Protein AF-A0AAU7P954-F1 (afdb_monomer_lite)

pLDDT: mean 76.03, std 14.99, range [38.97, 92.94]

Foldseek 3Di:
DPPQAKAKEWAAEPQDDDDPVLVVLLLLLLQLLLLQCVVPPDPPDPDPVCLPPCLVVSLVRQAPADPVSSNCSSPDDPDQQHKDFPDWDPDRGTITMITHDLSSNSRSQVQLVWDADPDRNYIYGYHSLSSSCSSCRSNHHHRDPPDD

Secondary structure (DSSP, 8-state):
-----EEEEEE---SSPPPHHHHHHHHHHHHHHHHHHHHHS-SS---TTHHHHTHHHHHHHTTT--HHHHHHHHH---GGG--EEEEEE-SSSEEEEEES-HHHHHHHHHHTT-EE-SSSSEEEEPPHHHHHHHHHHHTTPPPPTT--

Structure (mmCIF, N/CA/C/O backbone):
data_AF-A0AAU7P954-F1
#
_entry.id   AF-A0AAU7P954-F1
#
loop_
_atom_site.group_PDB
_atom_site.id
_atom_site.type_symbol
_atom_site.label_atom_id
_atom_site.label_alt_id
_atom_site.label_comp_id
_atom_site.label_asym_id
_atom_site.label_entity_id
_atom_site.label_seq_id
_atom_site.pdbx_PDB_ins_code
_atom_site.Cartn_x
_atom_site.Cartn_y
_atom_site.Cartn_z
_atom_site.occupancy
_atom_site.B_iso_or_equiv
_atom_site.auth_seq_id
_atom_site.auth_comp_id
_atom_site.auth_asym_id
_atom_site.auth_atom_id
_atom_site.pdbx_PDB_model_num
ATOM 1 N N . MET A 1 1 ? 22.456 10.832 6.768 1.00 38.97 1 MET A N 1
ATOM 2 C CA . MET A 1 1 ? 21.143 10.153 6.773 1.00 38.97 1 MET A CA 1
ATOM 3 C C . MET A 1 1 ? 20.238 10.907 5.817 1.00 38.97 1 MET A C 1
ATOM 5 O O . MET A 1 1 ? 19.989 12.077 6.071 1.00 38.97 1 MET A O 1
ATOM 9 N N . LYS A 1 2 ? 19.834 10.312 4.688 1.00 41.56 2 LYS A N 1
ATOM 10 C CA . LYS A 1 2 ? 18.769 10.904 3.863 1.00 41.56 2 LYS A CA 1
ATOM 11 C C . LYS A 1 2 ? 17.476 10.831 4.682 1.00 41.56 2 LYS A C 1
ATOM 13 O O . LYS A 1 2 ? 17.223 9.794 5.288 1.00 41.56 2 LYS A O 1
ATOM 18 N N . ASN A 1 3 ? 16.714 11.921 4.756 1.00 45.75 3 ASN A N 1
ATOM 19 C CA . ASN A 1 3 ? 15.374 11.890 5.337 1.00 45.75 3 ASN A CA 1
ATOM 20 C C . ASN A 1 3 ? 14.541 10.905 4.506 1.00 45.75 3 ASN A C 1
ATOM 22 O O . ASN A 1 3 ? 14.242 11.197 3.353 1.00 45.75 3 ASN A O 1
ATOM 26 N N . GLU A 1 4 ? 14.229 9.727 5.052 1.00 61.31 4 GLU A N 1
ATOM 27 C CA . GLU A 1 4 ? 13.207 8.863 4.459 1.00 61.31 4 GLU A CA 1
ATOM 28 C C . GLU A 1 4 ? 11.878 9.625 4.555 1.00 61.31 4 GLU A C 1
ATOM 30 O O . GLU A 1 4 ? 11.427 9.960 5.656 1.00 61.31 4 GLU A O 1
ATOM 35 N N . GLU A 1 5 ? 11.285 9.957 3.408 1.00 73.38 5 GLU A N 1
ATOM 36 C CA . GLU A 1 5 ? 9.971 10.590 3.362 1.00 73.38 5 GLU A CA 1
ATOM 37 C C . GLU A 1 5 ? 8.938 9.667 4.018 1.00 73.38 5 GLU A C 1
ATOM 39 O O . GLU A 1 5 ? 8.955 8.445 3.836 1.00 73.38 5 GLU A O 1
ATOM 44 N N . ARG A 1 6 ? 8.075 10.261 4.844 1.00 84.00 6 ARG A N 1
ATOM 45 C CA . ARG A 1 6 ? 7.037 9.552 5.591 1.00 84.00 6 ARG A CA 1
ATOM 46 C C . ARG A 1 6 ? 5.677 9.936 5.049 1.00 84.00 6 ARG A C 1
ATOM 48 O O . ARG A 1 6 ? 5.384 11.120 4.899 1.00 84.00 6 ARG A O 1
ATOM 55 N N . PHE A 1 7 ? 4.848 8.929 4.830 1.00 83.69 7 PHE A N 1
ATOM 56 C CA . PHE A 1 7 ? 3.535 9.069 4.223 1.00 83.69 7 PHE A CA 1
ATOM 57 C C . PHE A 1 7 ? 2.482 8.557 5.186 1.00 83.69 7 PHE A C 1
ATOM 59 O O . PHE A 1 7 ? 2.563 7.422 5.650 1.00 83.69 7 PHE A O 1
ATOM 66 N N . GLU A 1 8 ? 1.501 9.391 5.486 1.00 87.56 8 GLU A N 1
ATOM 67 C CA . GLU A 1 8 ? 0.386 9.044 6.353 1.00 87.56 8 GLU A CA 1
ATOM 68 C C . GLU A 1 8 ? -0.768 8.519 5.491 1.00 87.56 8 GLU A C 1
ATOM 70 O O . GLU A 1 8 ? -1.349 9.239 4.681 1.00 87.56 8 GLU A O 1
ATOM 75 N N . VAL A 1 9 ? -1.086 7.240 5.650 1.00 85.94 9 VAL A N 1
ATOM 76 C CA . VAL A 1 9 ? -2.159 6.540 4.945 1.00 85.94 9 VAL A CA 1
ATOM 77 C C . VAL A 1 9 ? -3.309 6.321 5.906 1.00 85.94 9 VAL A C 1
ATOM 79 O O . VAL A 1 9 ? -3.144 5.689 6.948 1.00 85.94 9 VAL A O 1
ATOM 82 N N . ILE A 1 10 ? -4.477 6.833 5.538 1.00 86.88 10 ILE A N 1
ATOM 83 C CA . ILE A 1 10 ? -5.694 6.750 6.339 1.00 86.88 10 ILE A CA 1
ATOM 84 C C . ILE A 1 10 ? -6.648 5.769 5.663 1.00 86.88 10 ILE A C 1
ATOM 86 O O . ILE A 1 10 ? -7.001 5.960 4.499 1.00 86.88 10 ILE A O 1
ATOM 90 N N . ILE A 1 11 ? -7.069 4.738 6.393 1.00 85.06 11 ILE A N 1
ATOM 91 C CA . ILE A 1 11 ? -8.000 3.705 5.926 1.00 85.06 11 ILE A CA 1
AT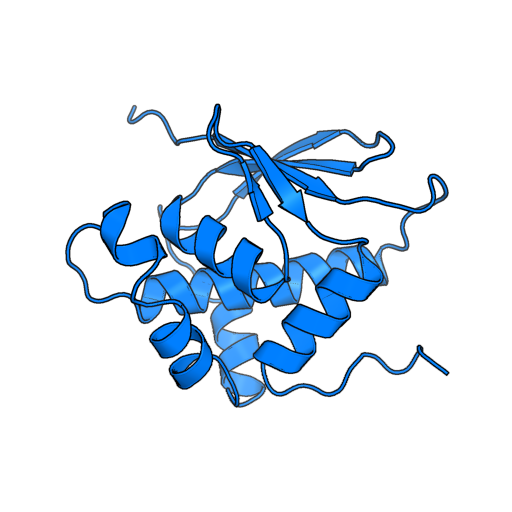OM 92 C C . ILE A 1 11 ? -9.242 3.744 6.811 1.00 85.06 11 ILE A C 1
ATOM 94 O O . ILE A 1 11 ? -9.156 3.540 8.022 1.00 85.06 11 ILE A O 1
ATOM 98 N N . GLU A 1 12 ? -10.401 4.000 6.208 1.00 83.88 12 GLU A N 1
ATOM 99 C CA . GLU A 1 12 ? -11.676 3.947 6.927 1.00 83.88 12 GLU A CA 1
ATOM 100 C C . GLU A 1 12 ? -11.983 2.503 7.351 1.00 83.88 12 GLU A C 1
ATOM 102 O O . GLU A 1 12 ? -11.828 1.552 6.575 1.00 83.88 12 GLU A O 1
ATOM 107 N N . THR A 1 13 ? -12.434 2.342 8.593 1.00 79.81 13 THR A N 1
ATOM 108 C CA . THR A 1 13 ? -12.859 1.054 9.154 1.00 79.81 13 THR A CA 1
ATOM 109 C C . THR A 1 13 ? -14.226 1.205 9.821 1.00 79.81 13 THR A C 1
ATOM 111 O O . THR A 1 13 ? -14.710 2.316 10.031 1.00 79.81 13 THR A O 1
ATOM 114 N N . ASP A 1 14 ? -14.865 0.095 10.178 1.00 79.31 14 ASP A N 1
ATOM 115 C CA . ASP A 1 14 ? -16.169 0.102 10.856 1.00 79.31 14 ASP A CA 1
ATOM 116 C C . ASP A 1 14 ? -16.094 0.527 12.340 1.00 79.31 14 ASP A C 1
ATOM 118 O O . ASP A 1 14 ? -17.117 0.636 13.013 1.00 79.31 14 ASP A O 1
ATOM 122 N N . GLY A 1 15 ? -14.888 0.782 12.862 1.00 77.62 15 GLY A N 1
ATOM 123 C CA . GLY A 1 15 ? -14.635 1.119 14.266 1.00 77.62 15 GLY A CA 1
ATOM 124 C C . GLY A 1 15 ? -14.619 -0.084 15.205 1.00 77.62 15 GLY A C 1
ATOM 125 O O . GLY A 1 15 ? -14.325 0.074 16.390 1.00 77.62 15 GLY A O 1
ATOM 126 N N . GLY A 1 16 ? -14.904 -1.278 14.685 1.00 82.69 16 GLY A N 1
ATOM 127 C CA . GLY A 1 16 ? -14.831 -2.541 15.395 1.00 82.69 16 GLY A CA 1
ATOM 128 C C . GLY A 1 16 ? -13.428 -3.150 15.386 1.00 82.69 16 GLY A C 1
ATOM 129 O O . GLY A 1 16 ? -12.396 -2.497 15.203 1.00 82.69 16 GLY A O 1
ATOM 130 N N . GLY A 1 17 ? -13.368 -4.457 15.633 1.00 84.12 17 GLY A N 1
ATOM 131 C CA . GLY A 1 17 ? -12.135 -5.213 15.459 1.00 84.12 17 GLY A CA 1
ATOM 132 C C . GLY A 1 17 ? -11.800 -5.374 13.977 1.00 84.12 17 GLY A C 1
ATOM 133 O O . GLY A 1 17 ? -12.616 -5.885 13.223 1.00 84.12 17 GLY A O 1
ATOM 134 N N . ILE A 1 18 ? -10.582 -5.013 13.567 1.00 86.38 18 ILE A N 1
ATOM 135 C CA . ILE A 1 18 ? -10.104 -5.294 12.206 1.00 86.38 18 ILE A CA 1
ATOM 136 C C . ILE A 1 18 ? -9.718 -6.777 12.113 1.00 86.38 18 ILE A C 1
ATOM 138 O O . ILE A 1 18 ? -8.835 -7.230 12.848 1.00 86.38 18 ILE A O 1
ATOM 142 N N . ASP A 1 19 ? -10.353 -7.528 11.208 1.00 88.31 19 ASP A N 1
ATOM 143 C CA . ASP A 1 19 ? -9.975 -8.917 10.922 1.00 88.31 19 ASP A CA 1
ATOM 144 C C . ASP A 1 19 ? -8.541 -8.961 10.365 1.00 88.31 19 ASP A C 1
ATOM 146 O O . ASP A 1 19 ? -8.222 -8.354 9.338 1.00 88.31 19 ASP A O 1
ATOM 150 N N . VAL A 1 20 ? -7.669 -9.715 11.039 1.00 89.69 20 VAL A N 1
ATOM 151 C CA . VAL A 1 20 ? -6.259 -9.888 10.662 1.00 89.69 20 VAL A CA 1
ATOM 152 C C . VAL A 1 20 ? -6.117 -10.433 9.240 1.00 89.69 20 VAL A C 1
ATOM 154 O O . VAL A 1 20 ? -5.174 -10.068 8.540 1.00 89.69 20 VAL A O 1
ATOM 157 N N . ARG A 1 21 ? -7.054 -11.269 8.778 1.00 91.56 21 ARG A N 1
ATOM 158 C CA . ARG A 1 21 ? -7.058 -11.809 7.412 1.00 91.56 21 ARG A CA 1
ATOM 159 C C . ARG A 1 21 ? -7.240 -10.699 6.384 1.00 91.56 21 ARG A C 1
ATOM 161 O O . ARG A 1 21 ? -6.490 -10.671 5.414 1.00 91.56 21 ARG A O 1
ATOM 168 N N . LEU A 1 22 ? -8.176 -9.777 6.624 1.00 89.25 22 LEU A N 1
ATOM 169 C CA . LEU A 1 22 ? -8.429 -8.640 5.735 1.00 89.25 22 LEU A CA 1
ATOM 170 C C . LEU A 1 22 ? -7.243 -7.681 5.733 1.00 89.25 22 LEU A C 1
ATOM 172 O O . LEU A 1 22 ? -6.781 -7.273 4.673 1.00 89.25 22 LEU A O 1
ATOM 176 N N . LEU A 1 23 ? -6.694 -7.372 6.909 1.00 89.38 23 LEU A N 1
ATOM 177 C CA . LEU A 1 23 ? -5.540 -6.483 7.006 1.00 89.38 23 LEU A CA 1
ATOM 178 C C . LEU A 1 23 ? -4.303 -7.072 6.304 1.00 89.38 23 LEU A C 1
ATOM 180 O O . LEU A 1 23 ? -3.617 -6.377 5.556 1.00 89.38 23 LEU A O 1
ATOM 184 N N . ASN A 1 24 ? -4.043 -8.368 6.495 1.00 92.25 24 ASN A N 1
ATOM 185 C CA . ASN A 1 24 ? -2.970 -9.078 5.804 1.00 92.25 24 ASN A CA 1
ATOM 186 C C . ASN A 1 24 ? -3.191 -9.110 4.285 1.00 92.25 24 ASN A C 1
ATOM 188 O O . ASN A 1 24 ? -2.256 -8.900 3.516 1.00 92.25 24 ASN A O 1
ATOM 192 N N . GLU A 1 25 ? -4.423 -9.353 3.842 1.00 91.62 25 GLU A N 1
ATOM 193 C CA . GLU A 1 25 ? -4.763 -9.348 2.423 1.00 91.62 25 GLU A CA 1
ATOM 194 C C . GLU A 1 25 ? -4.575 -7.964 1.796 1.00 91.62 25 GLU A C 1
ATOM 196 O O . GLU A 1 25 ? -4.005 -7.854 0.707 1.00 91.62 25 GLU A O 1
ATOM 201 N N . PHE A 1 26 ? -4.990 -6.908 2.491 1.00 91.31 26 PHE A N 1
ATOM 202 C CA . PHE A 1 26 ? -4.733 -5.541 2.066 1.00 91.31 26 PHE A CA 1
ATOM 203 C C . PHE A 1 26 ? -3.232 -5.298 1.896 1.00 91.31 26 PHE A C 1
ATOM 205 O O . PHE A 1 26 ? -2.804 -4.954 0.797 1.00 91.31 26 PHE A O 1
ATOM 212 N N . PHE A 1 27 ? -2.415 -5.555 2.925 1.00 92.75 27 PHE A N 1
ATOM 213 C CA . PHE A 1 27 ? -0.969 -5.332 2.840 1.00 92.75 27 PHE A CA 1
ATOM 214 C C . PHE A 1 27 ? -0.306 -6.153 1.739 1.00 92.75 27 PHE A C 1
ATOM 216 O O . PHE A 1 27 ? 0.564 -5.638 1.038 1.00 92.75 27 PHE A O 1
ATOM 223 N N . TYR A 1 28 ? -0.731 -7.401 1.552 1.00 92.62 28 TYR A N 1
ATOM 224 C CA . TYR A 1 28 ? -0.217 -8.261 0.494 1.00 92.62 28 TYR A CA 1
ATOM 225 C C . TYR A 1 28 ? -0.447 -7.649 -0.892 1.00 92.62 28 TYR A C 1
ATOM 227 O O . TYR A 1 28 ? 0.500 -7.492 -1.666 1.00 92.62 28 TYR A O 1
ATOM 235 N N . ASN A 1 29 ? -1.690 -7.269 -1.205 1.00 89.38 29 ASN A N 1
ATOM 236 C CA . ASN A 1 29 ? -2.010 -6.719 -2.521 1.00 89.38 29 ASN A CA 1
ATOM 237 C C . ASN A 1 29 ? -1.449 -5.295 -2.689 1.00 89.38 29 ASN A C 1
ATOM 239 O O . ASN A 1 29 ? -0.929 -4.960 -3.751 1.00 89.38 29 ASN A O 1
ATOM 243 N N . PHE A 1 30 ? -1.484 -4.478 -1.634 1.00 90.50 30 PHE A N 1
ATOM 244 C CA . PHE A 1 30 ? -0.938 -3.123 -1.639 1.00 90.50 30 PHE A CA 1
ATOM 245 C C . PHE A 1 30 ? 0.577 -3.131 -1.879 1.00 90.50 30 PHE A C 1
ATOM 247 O O . PHE A 1 30 ? 1.083 -2.392 -2.724 1.00 90.50 30 PHE A O 1
ATOM 254 N N . ARG A 1 31 ? 1.314 -4.031 -1.213 1.00 91.81 31 ARG A N 1
ATOM 255 C CA . ARG A 1 31 ? 2.758 -4.199 -1.422 1.00 91.81 31 ARG A CA 1
ATOM 256 C C . ARG A 1 31 ? 3.089 -4.759 -2.805 1.00 91.81 31 ARG A C 1
ATOM 258 O O . ARG A 1 31 ? 4.133 -4.399 -3.352 1.00 91.81 31 ARG A O 1
ATOM 265 N N . ALA A 1 32 ? 2.238 -5.617 -3.369 1.00 89.19 32 ALA A N 1
ATOM 266 C CA . ALA A 1 32 ? 2.403 -6.096 -4.738 1.00 89.19 32 ALA A CA 1
ATOM 267 C C . ALA A 1 32 ? 2.261 -4.947 -5.750 1.00 89.19 32 ALA A C 1
ATOM 269 O O . ALA A 1 32 ? 3.141 -4.772 -6.589 1.00 89.19 32 ALA A O 1
ATOM 270 N N . ALA A 1 33 ? 1.219 -4.119 -5.616 1.00 86.12 33 ALA A N 1
ATOM 271 C CA . ALA A 1 33 ? 1.023 -2.933 -6.450 1.00 86.12 33 ALA A CA 1
ATOM 272 C C . ALA A 1 33 ? 2.201 -1.948 -6.329 1.00 86.12 33 ALA A C 1
ATOM 274 O O . ALA A 1 33 ? 2.722 -1.467 -7.333 1.00 86.12 33 ALA A O 1
ATOM 275 N N . TYR A 1 34 ? 2.681 -1.722 -5.104 1.00 87.75 34 TYR A N 1
ATOM 276 C CA . TYR A 1 34 ? 3.857 -0.900 -4.826 1.00 87.75 34 TYR A CA 1
ATOM 277 C C . TYR A 1 34 ? 5.134 -1.421 -5.512 1.00 87.75 34 TYR A C 1
ATOM 279 O O . TYR A 1 34 ? 5.848 -0.659 -6.161 1.00 87.75 34 TYR A O 1
ATOM 287 N N . ALA A 1 35 ? 5.430 -2.724 -5.405 1.00 87.81 35 ALA A N 1
ATOM 288 C CA . ALA A 1 35 ? 6.603 -3.314 -6.062 1.00 87.81 35 ALA A CA 1
ATOM 289 C C . ALA A 1 35 ? 6.509 -3.233 -7.579 1.00 87.81 35 ALA A C 1
ATOM 291 O O . ALA A 1 35 ? 7.499 -2.912 -8.230 1.00 87.81 35 ALA A O 1
ATOM 292 N N . ALA A 1 36 ? 5.332 -3.538 -8.129 1.00 83.12 36 ALA A N 1
ATOM 293 C CA . ALA A 1 36 ? 5.100 -3.454 -9.560 1.00 83.12 36 ALA A CA 1
ATOM 294 C C . ALA A 1 36 ? 5.384 -2.029 -10.059 1.00 83.12 36 ALA A C 1
ATOM 296 O O . ALA A 1 36 ? 6.075 -1.854 -11.060 1.00 83.12 36 ALA A O 1
ATOM 297 N N . ALA A 1 37 ? 4.949 -1.014 -9.306 1.00 79.88 37 ALA A N 1
ATOM 298 C CA . ALA A 1 37 ? 5.250 0.378 -9.614 1.00 79.88 37 ALA A CA 1
ATOM 299 C C . ALA A 1 37 ? 6.760 0.671 -9.612 1.00 79.88 37 ALA A C 1
ATOM 301 O O . ALA A 1 37 ? 7.240 1.337 -10.521 1.00 79.88 37 ALA A O 1
ATOM 302 N N . ILE A 1 38 ? 7.523 0.153 -8.643 1.00 81.25 38 ILE A N 1
ATOM 303 C CA . ILE A 1 38 ? 8.985 0.344 -8.595 1.00 81.25 38 ILE A CA 1
ATOM 304 C C . ILE A 1 38 ? 9.694 -0.347 -9.757 1.00 81.25 38 ILE A C 1
ATOM 306 O O . ILE A 1 38 ? 10.570 0.246 -10.377 1.00 81.25 38 ILE A O 1
ATOM 310 N N . LEU A 1 39 ? 9.347 -1.601 -10.036 1.00 80.19 39 LEU A N 1
ATOM 311 C CA . LEU A 1 39 ? 10.075 -2.425 -11.001 1.00 80.19 39 LEU A CA 1
ATOM 312 C C . LEU A 1 39 ? 9.790 -2.045 -12.448 1.00 80.19 39 LEU A C 1
ATOM 314 O O . LEU A 1 39 ? 10.656 -2.213 -13.303 1.00 80.19 39 LEU A O 1
ATOM 318 N N . HIS A 1 40 ? 8.579 -1.571 -12.726 1.00 74.44 40 HIS A N 1
ATOM 319 C CA . HIS A 1 40 ? 8.188 -1.219 -14.080 1.00 74.44 40 HIS A CA 1
ATOM 320 C C . HIS A 1 40 ? 8.364 0.275 -14.375 1.00 74.44 40 HIS A C 1
ATOM 322 O O . HIS A 1 40 ? 8.382 0.643 -15.550 1.00 74.44 40 HIS A O 1
ATOM 328 N N . ALA A 1 41 ? 8.517 1.141 -13.366 1.00 66.50 41 ALA A N 1
ATOM 329 C CA . ALA A 1 41 ? 8.774 2.551 -13.624 1.00 66.50 41 ALA A CA 1
ATOM 330 C C . ALA A 1 41 ? 10.089 2.725 -14.412 1.00 66.50 41 ALA A C 1
ATOM 332 O O . ALA A 1 41 ? 11.134 2.230 -13.981 1.00 66.50 41 ALA A O 1
ATOM 333 N N . PRO A 1 42 ? 10.068 3.419 -15.567 1.00 53.97 42 PRO A N 1
ATOM 334 C CA . PRO A 1 42 ? 11.277 3.690 -16.329 1.00 53.97 42 PRO A CA 1
ATOM 335 C C . PRO A 1 42 ? 12.254 4.475 -15.446 1.00 53.97 42 PRO A C 1
ATOM 337 O O . PRO A 1 42 ? 11.871 5.455 -14.813 1.00 53.97 42 PRO A O 1
ATOM 340 N N . GLY A 1 43 ? 13.502 3.996 -15.377 1.00 49.09 43 GLY A N 1
ATOM 341 C CA . GLY A 1 43 ? 14.527 4.314 -14.369 1.00 49.09 43 GLY A CA 1
ATOM 342 C C . GLY A 1 43 ? 15.064 5.751 -14.313 1.00 49.09 43 GLY A C 1
ATOM 343 O O . GLY A 1 43 ? 16.226 5.964 -13.980 1.00 49.09 43 GLY A O 1
ATOM 344 N N . SER A 1 44 ? 14.248 6.751 -14.604 1.00 41.00 44 SER A N 1
ATOM 345 C CA . SER A 1 44 ? 14.583 8.164 -14.505 1.00 41.00 44 SER A CA 1
ATOM 346 C C . SER A 1 44 ? 13.576 8.831 -13.585 1.00 41.00 44 SER A C 1
ATOM 348 O O . SER A 1 44 ? 12.411 8.945 -13.941 1.00 41.00 44 SER A O 1
ATOM 350 N N . VAL A 1 45 ? 14.066 9.212 -12.399 1.00 46.78 45 VAL A N 1
ATOM 351 C CA . VAL A 1 45 ? 13.483 10.150 -11.427 1.00 46.78 45 VAL A CA 1
ATOM 352 C C . VAL A 1 45 ? 11.970 10.293 -11.572 1.00 46.78 45 VAL A C 1
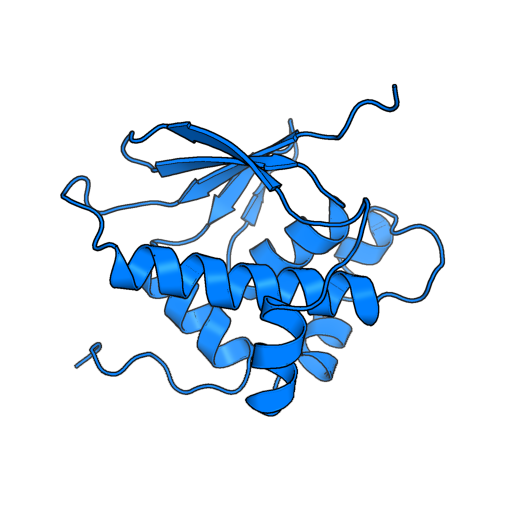ATOM 354 O O . VAL A 1 45 ? 11.486 11.107 -12.351 1.00 46.78 45 VAL A O 1
ATOM 357 N N . MET A 1 46 ? 11.233 9.499 -10.801 1.00 50.16 46 MET A N 1
ATOM 358 C CA . MET A 1 46 ? 9.794 9.654 -10.639 1.00 50.16 46 MET A CA 1
ATOM 359 C C . MET A 1 46 ? 9.488 11.100 -10.196 1.00 50.16 46 MET A C 1
ATOM 361 O O . MET A 1 46 ? 9.718 11.462 -9.043 1.00 50.16 46 MET A O 1
ATOM 365 N N . THR A 1 47 ? 9.051 11.946 -11.132 1.00 50.69 47 THR A N 1
ATOM 366 C CA . THR A 1 47 ? 8.622 13.325 -10.869 1.00 50.69 47 THR A CA 1
ATOM 367 C C . THR A 1 47 ? 7.118 13.367 -10.612 1.00 50.69 47 THR A C 1
ATOM 369 O O . THR A 1 47 ? 6.399 12.490 -11.099 1.00 50.69 47 THR A O 1
ATOM 372 N N . PRO A 1 48 ? 6.606 14.411 -9.939 1.00 47.31 48 PRO A N 1
ATOM 373 C CA . PRO A 1 48 ? 5.170 14.568 -9.762 1.00 47.31 48 PRO A CA 1
ATOM 374 C C . PRO A 1 48 ? 4.360 14.637 -11.066 1.00 47.31 48 PRO A C 1
ATOM 376 O O . PRO A 1 48 ? 3.221 14.205 -11.133 1.00 47.31 48 PRO A O 1
ATOM 379 N N . GLN A 1 49 ? 4.955 15.092 -12.169 1.00 45.34 49 GLN A N 1
ATOM 380 C CA . GLN A 1 49 ? 4.304 15.056 -13.483 1.00 45.34 49 GLN A CA 1
ATOM 381 C C . GLN A 1 49 ? 4.123 13.632 -14.043 1.00 45.34 49 GLN A C 1
ATOM 383 O O . GLN A 1 49 ? 3.158 13.384 -14.763 1.00 45.34 49 GLN A O 1
ATOM 388 N N . PHE A 1 50 ? 4.981 12.674 -13.671 1.00 52.16 50 PHE A N 1
ATOM 389 C CA . PHE A 1 50 ? 4.806 11.264 -14.041 1.00 52.16 50 PHE A CA 1
ATOM 390 C C . PHE A 1 50 ? 3.537 10.654 -13.401 1.00 52.16 50 PHE A C 1
ATOM 392 O O . PHE A 1 50 ? 3.000 9.679 -13.929 1.00 52.16 50 PHE A O 1
ATOM 399 N N . GLU A 1 51 ? 3.044 11.245 -12.297 1.00 52.44 51 GLU A N 1
ATOM 400 C CA . GLU A 1 51 ? 1.914 10.782 -11.469 1.00 52.44 51 GLU A CA 1
ATOM 401 C C . GLU A 1 51 ? 0.573 10.734 -12.209 1.00 52.44 51 GLU A C 1
ATOM 403 O O . GLU A 1 51 ? -0.247 9.868 -11.910 1.00 52.44 51 GLU A O 1
ATOM 408 N N . TYR A 1 52 ? 0.330 11.646 -13.155 1.00 48.62 52 TYR A N 1
ATOM 409 C CA . TYR A 1 52 ? -0.973 11.766 -13.820 1.00 48.62 52 TYR A CA 1
ATOM 410 C C . TYR A 1 52 ? -1.019 10.981 -15.135 1.00 48.62 52 TYR A C 1
ATOM 412 O O . TYR A 1 52 ? -1.956 10.222 -15.383 1.00 48.62 52 TYR A O 1
ATOM 420 N N . GLU A 1 53 ? 0.034 11.098 -15.945 1.00 48.12 53 GLU A N 1
ATOM 421 C CA . GLU A 1 53 ? 0.072 10.579 -17.318 1.00 48.12 53 GLU A CA 1
ATOM 422 C C . GLU A 1 53 ? 0.268 9.055 -17.397 1.00 48.12 53 GLU A C 1
ATOM 424 O O . GLU A 1 53 ? -0.076 8.443 -18.404 1.00 48.12 53 GL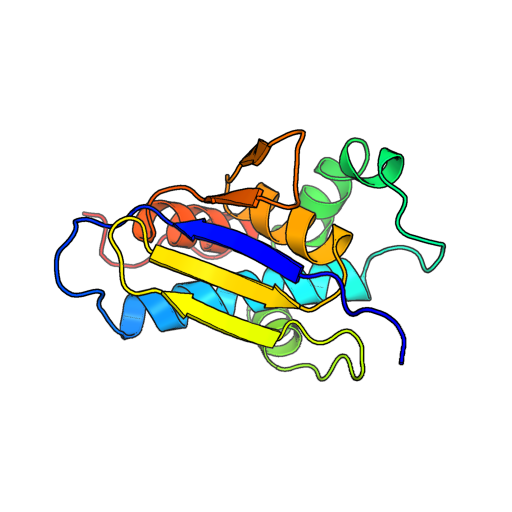U A O 1
ATOM 429 N N . ASN A 1 54 ? 0.773 8.411 -16.335 1.00 54.28 54 ASN A N 1
ATOM 430 C CA . ASN A 1 54 ? 1.092 6.976 -16.351 1.00 54.28 54 ASN A CA 1
ATOM 431 C C . ASN A 1 54 ? 0.154 6.095 -15.523 1.00 54.28 54 ASN A C 1
ATOM 433 O O . ASN A 1 54 ? 0.397 4.893 -15.401 1.00 54.28 54 ASN A O 1
ATOM 437 N N . THR A 1 55 ? -0.941 6.640 -14.992 1.00 53.34 55 THR A N 1
ATOM 438 C CA . THR A 1 55 ? -1.987 5.821 -14.355 1.00 53.34 55 THR A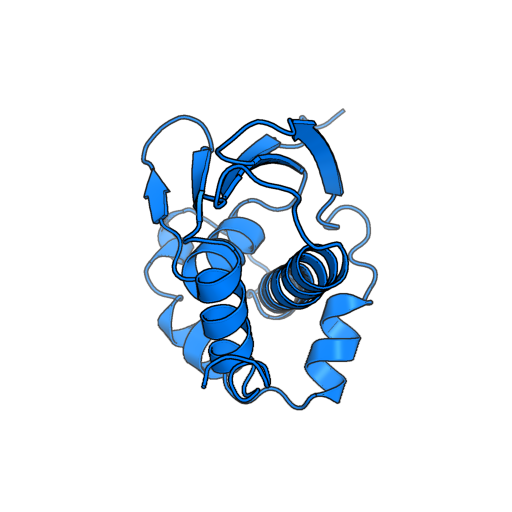 CA 1
ATOM 439 C C . THR A 1 55 ? -2.599 4.823 -15.338 1.00 53.34 55 THR A C 1
ATOM 441 O O . THR A 1 55 ? -2.815 3.667 -14.972 1.00 53.34 55 THR A O 1
ATOM 444 N N . ASP A 1 56 ? -2.773 5.216 -16.601 1.00 55.66 56 ASP A N 1
ATOM 445 C CA . ASP A 1 56 ? -3.221 4.330 -17.681 1.00 55.66 56 ASP A CA 1
ATOM 446 C C . ASP A 1 56 ? -2.156 3.307 -18.085 1.00 55.66 56 ASP A C 1
ATOM 448 O O . ASP A 1 56 ? -2.474 2.139 -18.314 1.00 55.66 56 ASP A O 1
ATOM 452 N N . TRP A 1 57 ? -0.877 3.695 -18.102 1.00 61.00 57 TRP A N 1
ATOM 453 C CA . TRP A 1 57 ? 0.221 2.759 -18.345 1.00 61.00 57 TRP A CA 1
ATOM 454 C C . TRP A 1 57 ? 0.319 1.719 -17.214 1.00 61.00 57 TRP A C 1
ATOM 456 O O . TRP A 1 57 ? 0.440 0.527 -17.489 1.00 61.00 57 TRP A O 1
ATOM 466 N N . LEU A 1 58 ? 0.146 2.110 -15.949 1.00 58.97 58 LEU A N 1
ATOM 467 C CA . LEU A 1 58 ? 0.091 1.188 -14.807 1.00 58.97 58 LEU A CA 1
ATOM 468 C C . LEU A 1 58 ? -1.144 0.292 -14.851 1.00 58.97 58 LEU A C 1
ATOM 470 O O . LEU A 1 58 ? -1.022 -0.918 -14.688 1.00 58.97 58 LEU A O 1
ATOM 474 N N . ARG A 1 59 ? -2.324 0.842 -15.153 1.00 58.84 59 ARG A N 1
ATOM 475 C CA . ARG A 1 59 ? -3.532 0.041 -15.411 1.00 58.84 59 ARG A CA 1
ATOM 476 C C . ARG A 1 59 ? -3.396 -0.867 -16.628 1.00 58.84 59 ARG A C 1
ATOM 478 O O . ARG A 1 59 ? -4.177 -1.794 -16.742 1.00 58.84 59 ARG A O 1
ATOM 485 N N . SER A 1 60 ? -2.450 -0.634 -17.529 1.00 60.50 60 SER A N 1
ATOM 486 C CA . SER A 1 60 ? -2.215 -1.506 -18.685 1.00 60.50 60 SER A CA 1
ATOM 487 C C . SER A 1 60 ? -1.126 -2.554 -18.428 1.00 60.50 60 SER A C 1
ATOM 489 O O . SER A 1 60 ? -1.164 -3.618 -19.033 1.00 60.50 60 SER A O 1
ATOM 491 N N . ASN A 1 61 ? -0.170 -2.281 -17.529 1.00 60.34 61 ASN A N 1
ATOM 492 C CA . ASN A 1 61 ? 0.965 -3.170 -17.239 1.00 60.34 61 ASN A CA 1
ATOM 493 C C . ASN A 1 61 ? 0.805 -3.981 -15.943 1.00 60.34 61 ASN A C 1
ATOM 495 O O . ASN A 1 61 ? 1.411 -5.038 -15.805 1.00 60.34 61 ASN A O 1
ATOM 499 N N . VAL A 1 62 ? 0.002 -3.500 -14.991 1.00 59.66 62 VAL A N 1
ATOM 500 C CA . VAL A 1 62 ? -0.293 -4.195 -13.726 1.00 59.66 62 VAL A CA 1
ATOM 501 C C . VAL A 1 62 ? -1.572 -5.032 -13.848 1.00 59.66 62 VAL A C 1
ATOM 503 O O . VAL A 1 62 ? -1.669 -6.114 -13.262 1.00 59.66 62 VAL A O 1
ATOM 506 N N . ASN A 1 63 ? -2.531 -4.572 -14.654 1.00 60.88 63 ASN A N 1
ATOM 507 C CA . ASN A 1 63 ? -3.825 -5.222 -14.835 1.00 60.88 63 ASN A CA 1
ATOM 508 C C . ASN A 1 63 ? -3.694 -6.483 -15.693 1.00 60.88 63 ASN A C 1
ATOM 510 O O . ASN A 1 63 ? -3.162 -6.445 -16.799 1.00 60.88 63 ASN A O 1
ATOM 514 N N . GLY A 1 64 ? -4.164 -7.612 -15.160 1.00 59.53 64 GLY A N 1
ATOM 515 C CA . GLY A 1 64 ? -4.009 -8.926 -15.792 1.00 59.53 64 GLY A CA 1
ATOM 516 C C . GLY A 1 64 ? -2.693 -9.649 -15.479 1.00 59.53 64 GLY A C 1
ATOM 517 O O . GLY A 1 64 ? -2.398 -10.651 -16.129 1.00 59.53 64 GLY A O 1
ATOM 518 N N . SER A 1 65 ? -1.919 -9.181 -14.491 1.00 64.75 65 SER A N 1
ATOM 519 C CA . SER A 1 65 ? -0.737 -9.906 -13.999 1.00 64.75 65 SER A CA 1
ATOM 520 C C . SER A 1 65 ? -1.097 -11.335 -13.567 1.00 64.75 65 SER A C 1
ATOM 522 O O . SER A 1 65 ? -2.069 -11.544 -12.839 1.00 64.75 65 SER A O 1
ATOM 524 N N . ASP A 1 66 ? -0.288 -12.325 -13.960 1.00 69.94 66 ASP A N 1
ATOM 525 C CA . ASP A 1 66 ? -0.454 -13.704 -13.482 1.00 69.94 66 ASP A CA 1
ATOM 526 C C . ASP A 1 66 ? -0.257 -13.756 -11.957 1.00 69.94 66 ASP A C 1
ATOM 528 O O . ASP A 1 66 ? 0.544 -13.011 -11.381 1.00 69.94 66 ASP A O 1
ATOM 532 N N . TRP A 1 67 ? -0.933 -14.681 -11.274 1.00 69.12 67 TRP A N 1
ATOM 533 C CA . TRP A 1 67 ? -0.836 -14.825 -9.819 1.00 69.12 67 TRP A CA 1
ATOM 534 C C . TRP A 1 67 ? 0.611 -15.029 -9.350 1.00 69.12 67 TRP A C 1
ATOM 536 O O . TRP A 1 67 ? 0.979 -14.598 -8.254 1.00 69.12 67 TRP A O 1
ATOM 546 N N . LYS A 1 68 ? 1.453 -15.649 -10.189 1.00 76.25 68 LYS A N 1
ATOM 547 C CA . LYS A 1 68 ? 2.887 -15.813 -9.929 1.00 76.25 68 LYS A CA 1
ATOM 548 C C . LYS A 1 68 ? 3.622 -14.477 -9.897 1.00 76.25 68 LYS A C 1
ATOM 550 O O . LYS A 1 68 ? 4.495 -14.301 -9.051 1.00 76.25 68 LYS A O 1
ATOM 555 N N . GLN A 1 69 ? 3.262 -13.540 -10.772 1.00 81.31 69 GLN A N 1
ATOM 556 C CA . GLN A 1 69 ? 3.844 -12.197 -10.802 1.00 81.31 69 GLN A CA 1
ATOM 557 C C . GLN A 1 69 ? 3.424 -11.401 -9.566 1.00 81.31 69 GLN A C 1
ATOM 559 O O . GLN A 1 69 ? 4.276 -10.821 -8.905 1.00 81.31 69 GLN A O 1
ATOM 564 N N . ILE A 1 70 ? 2.151 -11.472 -9.165 1.00 81.56 70 ILE A N 1
ATOM 565 C CA . ILE A 1 70 ? 1.669 -10.838 -7.925 1.00 81.56 70 ILE A CA 1
ATOM 566 C C . ILE A 1 70 ? 2.426 -11.386 -6.710 1.00 81.56 70 ILE A C 1
ATOM 568 O O . ILE A 1 70 ? 2.918 -10.625 -5.877 1.00 81.56 70 ILE A O 1
ATOM 572 N N . ALA A 1 71 ? 2.559 -12.714 -6.619 1.00 86.94 71 ALA A N 1
ATOM 573 C CA . ALA A 1 71 ? 3.288 -13.359 -5.533 1.00 86.94 71 ALA A CA 1
ATOM 574 C C . ALA A 1 71 ? 4.778 -13.004 -5.530 1.00 86.94 71 ALA A C 1
ATOM 576 O O . ALA A 1 71 ? 5.368 -12.888 -4.455 1.00 86.94 71 ALA A O 1
ATOM 577 N N . HIS A 1 72 ? 5.372 -12.818 -6.709 1.00 88.44 72 HIS A N 1
ATOM 578 C CA . HIS A 1 72 ? 6.728 -12.314 -6.851 1.00 88.44 72 HIS A CA 1
ATOM 579 C C . HIS A 1 72 ? 6.834 -10.866 -6.349 1.00 88.44 72 HIS A C 1
ATOM 581 O O . HIS A 1 72 ? 7.633 -10.603 -5.455 1.00 88.44 72 HIS A O 1
ATOM 587 N N . PHE A 1 73 ? 5.980 -9.951 -6.816 1.00 88.56 73 PHE A N 1
ATOM 588 C CA . PHE A 1 73 ? 5.983 -8.545 -6.395 1.00 88.56 73 PHE A CA 1
ATOM 589 C C . PHE A 1 73 ? 5.751 -8.368 -4.893 1.00 88.56 73 PHE A C 1
ATOM 591 O O . PHE A 1 73 ? 6.410 -7.547 -4.255 1.00 88.56 73 PHE A O 1
ATOM 598 N N . ALA A 1 74 ? 4.869 -9.169 -4.298 1.00 89.44 74 ALA A N 1
ATOM 599 C CA . ALA A 1 74 ? 4.612 -9.134 -2.861 1.00 89.44 74 ALA A CA 1
ATOM 600 C C . ALA A 1 74 ? 5.821 -9.566 -2.007 1.00 89.44 74 ALA A C 1
ATOM 602 O O . ALA A 1 74 ? 5.862 -9.252 -0.820 1.00 89.44 74 ALA A O 1
ATOM 603 N N . ARG A 1 75 ? 6.782 -10.307 -2.580 1.00 90.75 75 ARG A N 1
ATOM 604 C CA . ARG A 1 75 ? 7.901 -10.935 -1.849 1.00 90.75 75 ARG A CA 1
ATOM 605 C C . ARG A 1 75 ? 9.284 -10.450 -2.266 1.00 90.75 75 ARG A C 1
ATOM 607 O O . ARG A 1 75 ? 10.244 -10.742 -1.562 1.00 90.75 75 ARG A O 1
ATOM 614 N N . ILE A 1 76 ? 9.400 -9.777 -3.407 1.00 90.56 76 ILE A N 1
ATOM 615 C CA . ILE A 1 76 ? 10.685 -9.303 -3.911 1.00 90.56 76 ILE A CA 1
ATOM 616 C C . ILE A 1 76 ? 11.294 -8.283 -2.945 1.00 90.56 76 ILE A C 1
ATOM 618 O O . ILE A 1 76 ? 10.611 -7.362 -2.481 1.00 90.56 76 ILE A O 1
ATOM 622 N N . ASP A 1 77 ? 12.583 -8.453 -2.665 1.00 91.06 77 ASP A N 1
ATOM 623 C CA . ASP A 1 77 ? 13.366 -7.495 -1.898 1.00 91.06 77 ASP A CA 1
ATOM 624 C C . ASP A 1 77 ? 13.751 -6.306 -2.788 1.00 91.06 77 ASP A C 1
ATOM 626 O O . ASP A 1 77 ? 14.414 -6.471 -3.811 1.00 91.06 77 ASP A O 1
ATOM 630 N N . LEU A 1 78 ? 13.308 -5.109 -2.401 1.00 86.50 78 LEU A N 1
ATOM 631 C CA . LEU A 1 78 ? 13.603 -3.855 -3.099 1.00 86.50 78 LEU A CA 1
ATOM 632 C C . LEU A 1 78 ? 14.763 -3.079 -2.447 1.00 86.50 78 LEU A C 1
ATOM 634 O O . LEU A 1 78 ? 14.993 -1.917 -2.786 1.00 86.50 78 LEU A O 1
ATOM 638 N N . GLY A 1 79 ? 15.473 -3.680 -1.485 1.00 88.06 79 GLY A N 1
ATOM 639 C CA . GLY A 1 79 ? 16.569 -3.048 -0.754 1.00 88.06 79 GLY A CA 1
ATOM 640 C C . GLY A 1 79 ? 16.117 -1.783 -0.020 1.00 88.06 79 GLY A C 1
ATOM 641 O O . GLY A 1 79 ? 15.172 -1.806 0.775 1.00 88.06 79 GLY A O 1
ATOM 642 N N . GLU A 1 80 ? 16.775 -0.657 -0.303 1.00 83.38 80 GLU A N 1
ATOM 643 C CA . GLU A 1 80 ? 16.416 0.654 0.258 1.00 83.38 80 GLU A CA 1
ATOM 644 C C . GLU A 1 80 ? 15.031 1.147 -0.199 1.00 83.38 80 GLU A C 1
ATOM 646 O O . GLU A 1 80 ? 14.412 1.950 0.493 1.00 83.38 80 GLU A O 1
ATOM 651 N N . GLY A 1 81 ? 14.512 0.638 -1.322 1.00 84.00 81 GLY A N 1
ATOM 652 C CA . GLY A 1 81 ? 13.193 0.984 -1.858 1.00 84.00 81 GLY A CA 1
ATOM 653 C C . GLY A 1 81 ? 12.030 0.211 -1.233 1.00 84.00 81 GLY A C 1
ATOM 654 O O . GLY A 1 81 ? 10.904 0.339 -1.702 1.00 84.00 81 GLY A O 1
ATOM 655 N N . ASN A 1 82 ? 12.265 -0.627 -0.219 1.00 88.25 82 ASN A N 1
ATOM 656 C CA . ASN A 1 82 ? 11.185 -1.360 0.437 1.00 88.25 82 ASN A CA 1
ATOM 657 C C . ASN A 1 82 ? 10.202 -0.413 1.139 1.00 88.25 82 ASN A C 1
ATOM 659 O O . ASN A 1 82 ? 10.607 0.446 1.920 1.00 88.25 82 ASN A O 1
ATOM 663 N N . LEU A 1 83 ? 8.903 -0.647 0.926 1.00 89.31 83 LEU A N 1
ATOM 664 C CA . LEU A 1 83 ? 7.846 -0.022 1.715 1.00 89.31 83 LEU A CA 1
ATOM 665 C C . LEU A 1 83 ? 7.886 -0.570 3.145 1.00 89.31 83 LEU A C 1
ATOM 667 O O . LEU A 1 83 ? 7.730 -1.776 3.352 1.00 89.31 83 LEU A O 1
ATOM 671 N N . LYS A 1 84 ? 8.071 0.312 4.125 1.00 91.19 84 LYS A N 1
ATOM 672 C CA . LYS A 1 84 ? 8.152 -0.035 5.547 1.00 91.19 84 LYS A CA 1
ATOM 673 C C . LYS A 1 84 ? 7.034 0.644 6.310 1.00 91.19 84 LYS A C 1
ATOM 675 O O . LYS A 1 84 ? 6.734 1.805 6.061 1.00 91.19 84 LYS A O 1
ATOM 680 N N . ILE A 1 85 ? 6.462 -0.059 7.277 1.00 92.06 85 ILE A N 1
ATOM 681 C CA . ILE A 1 85 ? 5.597 0.554 8.283 1.00 92.06 85 ILE A CA 1
ATOM 682 C C . ILE A 1 85 ? 6.498 1.193 9.341 1.00 92.06 85 ILE A C 1
ATOM 684 O O . ILE A 1 85 ? 7.310 0.510 9.961 1.00 92.06 85 ILE A O 1
ATOM 688 N N . VAL A 1 86 ? 6.345 2.498 9.539 1.00 92.94 86 VAL A N 1
ATOM 689 C CA . VAL A 1 86 ? 7.034 3.281 10.572 1.00 92.94 86 VAL A CA 1
ATOM 690 C C . VAL A 1 86 ? 6.187 3.367 11.838 1.00 92.94 86 VAL A C 1
ATOM 692 O O . VAL A 1 86 ? 6.726 3.286 12.937 1.00 92.94 86 VAL A O 1
ATOM 695 N N . ASP A 1 87 ? 4.874 3.542 11.685 1.00 90.44 87 ASP A N 1
ATOM 696 C CA . ASP A 1 87 ? 3.921 3.659 12.791 1.00 90.44 87 ASP A CA 1
ATOM 697 C C . ASP A 1 87 ? 2.542 3.139 12.355 1.00 90.44 87 ASP A C 1
ATOM 699 O O . ASP A 1 87 ? 2.186 3.221 11.175 1.00 90.44 87 ASP A O 1
ATOM 703 N N . ILE A 1 88 ? 1.764 2.615 13.301 1.00 90.44 88 ILE A N 1
ATOM 704 C CA . ILE A 1 88 ? 0.356 2.249 13.109 1.00 90.44 88 ILE A CA 1
ATOM 705 C C . ILE A 1 88 ? -0.424 2.740 14.319 1.00 90.44 88 ILE A C 1
ATOM 707 O O . ILE A 1 88 ? -0.226 2.266 15.438 1.00 90.44 88 ILE A O 1
ATOM 711 N N . ARG A 1 89 ? -1.385 3.627 14.075 1.00 89.69 89 ARG A N 1
ATOM 712 C CA . ARG A 1 89 ? -2.320 4.107 15.089 1.00 89.69 89 ARG A CA 1
ATOM 713 C C . ARG A 1 89 ? -3.657 3.433 14.874 1.00 89.69 89 ARG A C 1
ATOM 715 O O . ARG A 1 89 ? -4.341 3.680 13.878 1.00 89.69 89 ARG A O 1
ATOM 722 N N . ARG A 1 90 ? -4.014 2.559 15.816 1.00 80.44 90 ARG A N 1
ATOM 723 C CA . ARG A 1 90 ? -5.316 1.887 15.866 1.00 80.44 90 ARG A CA 1
ATOM 724 C C . ARG A 1 90 ? -6.375 2.855 16.396 1.00 80.44 90 ARG A C 1
ATOM 726 O O . ARG A 1 90 ? -6.857 2.723 17.516 1.00 80.44 90 ARG A O 1
ATOM 733 N N . GLU A 1 91 ? -6.695 3.832 15.570 1.00 79.94 91 GLU A N 1
ATOM 734 C CA . GLU A 1 91 ? -7.833 4.733 15.714 1.00 79.94 91 GLU A CA 1
ATOM 735 C C . GLU A 1 91 ? -8.874 4.346 14.647 1.00 79.94 91 GLU A C 1
ATOM 737 O O . GLU A 1 91 ? -8.589 3.506 13.789 1.00 79.94 91 GLU A O 1
ATOM 742 N N . ASN A 1 92 ? -10.084 4.905 14.704 1.00 71.88 92 ASN A N 1
ATOM 743 C CA . ASN A 1 92 ? -10.980 4.880 13.549 1.00 71.88 92 ASN A CA 1
ATOM 744 C C . ASN A 1 92 ? -11.085 6.308 13.001 1.00 71.88 92 ASN A C 1
ATOM 746 O O . ASN A 1 92 ? -11.644 7.159 13.700 1.00 71.88 92 ASN A O 1
ATOM 750 N N . PRO A 1 93 ? -10.544 6.592 11.804 1.00 81.19 93 PRO A N 1
ATOM 751 C CA . PRO A 1 93 ? -9.923 5.669 10.838 1.00 81.19 93 PRO A CA 1
ATOM 752 C C . PRO A 1 93 ? -8.533 5.135 11.239 1.00 81.19 93 PRO A C 1
ATOM 754 O O . PRO A 1 93 ? -7.790 5.782 11.980 1.00 81.19 93 PRO A O 1
ATOM 757 N N . LEU A 1 94 ? -8.162 3.964 10.697 1.00 87.69 94 LEU A N 1
ATOM 758 C CA . LEU A 1 94 ? -6.836 3.366 10.881 1.00 87.69 94 LEU A CA 1
ATOM 759 C C . LEU A 1 94 ? -5.799 4.248 10.187 1.00 87.69 94 LEU A C 1
ATOM 761 O O . LEU A 1 94 ? -5.896 4.489 8.983 1.00 87.69 94 LEU A O 1
ATOM 765 N N . THR A 1 95 ? -4.778 4.677 10.925 1.00 89.62 95 THR A N 1
ATOM 766 C CA . THR A 1 95 ? -3.693 5.489 10.365 1.00 89.62 95 THR A CA 1
ATOM 767 C C . THR A 1 95 ? -2.398 4.689 10.340 1.00 89.62 95 THR A C 1
ATOM 769 O O . THR A 1 95 ? -1.948 4.184 11.367 1.00 89.62 95 THR A O 1
ATOM 772 N N . ILE A 1 96 ? -1.782 4.581 9.165 1.00 90.12 96 ILE A N 1
ATOM 773 C CA . ILE A 1 96 ? -0.520 3.873 8.938 1.00 90.12 96 ILE A CA 1
ATOM 774 C C . ILE A 1 96 ? 0.488 4.872 8.391 1.00 90.12 96 ILE A C 1
ATOM 776 O O . ILE A 1 96 ? 0.231 5.522 7.382 1.00 90.12 96 ILE A O 1
ATOM 780 N N . ILE A 1 97 ? 1.649 4.987 9.026 1.00 90.25 97 ILE A N 1
ATOM 781 C CA . ILE A 1 97 ? 2.749 5.793 8.503 1.00 90.25 97 ILE A CA 1
ATOM 782 C C . ILE A 1 97 ? 3.704 4.858 7.779 1.00 90.25 97 ILE A C 1
ATOM 784 O O . ILE A 1 97 ? 4.310 3.993 8.410 1.00 90.25 97 ILE A O 1
ATOM 788 N N . PHE A 1 98 ? 3.866 5.042 6.472 1.00 90.25 98 PHE A N 1
ATOM 789 C CA . PHE A 1 98 ? 4.872 4.327 5.695 1.00 90.25 98 PHE A CA 1
ATOM 790 C C . PHE A 1 98 ? 6.127 5.169 5.463 1.00 90.25 98 PHE A C 1
ATOM 792 O O . PHE A 1 98 ? 6.050 6.394 5.389 1.00 90.25 98 PHE A O 1
ATOM 799 N N . SER A 1 99 ? 7.267 4.505 5.269 1.00 87.06 99 SER A N 1
ATOM 800 C CA . SER A 1 99 ? 8.424 5.060 4.562 1.00 87.06 99 SER A CA 1
ATOM 801 C C . SER A 1 99 ? 8.734 4.239 3.311 1.00 87.06 99 SER A C 1
ATOM 803 O O . SER A 1 99 ? 8.501 3.028 3.271 1.00 87.06 99 SER A O 1
ATOM 805 N N . GLY A 1 100 ? 9.211 4.911 2.263 1.00 84.38 100 GLY A N 1
ATOM 806 C CA . GLY A 1 100 ? 9.542 4.296 0.979 1.00 84.38 100 GLY A CA 1
ATOM 807 C C . GLY A 1 100 ? 9.569 5.312 -0.164 1.00 84.38 100 GLY A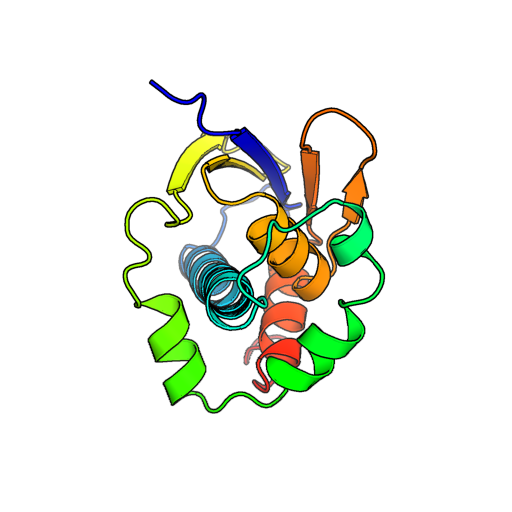 C 1
ATOM 808 O O . GLY A 1 100 ? 9.588 6.519 0.052 1.00 84.38 100 GLY A O 1
ATOM 809 N N . VAL A 1 101 ? 9.558 4.819 -1.400 1.00 79.75 101 VAL A N 1
ATOM 810 C CA . VAL A 1 101 ? 9.429 5.634 -2.618 1.00 79.75 101 VAL A CA 1
ATOM 811 C C . VAL A 1 101 ? 8.014 6.215 -2.741 1.00 79.75 101 VAL A C 1
ATOM 813 O O . VAL A 1 101 ? 7.059 5.456 -2.925 1.00 79.75 101 VAL A O 1
ATOM 816 N N . PHE A 1 102 ? 7.886 7.548 -2.689 1.00 75.50 102 PHE A N 1
ATOM 817 C CA . PHE A 1 102 ? 6.597 8.255 -2.750 1.00 75.50 102 PHE A CA 1
ATOM 818 C C . PHE A 1 102 ? 5.749 7.846 -3.949 1.00 75.50 102 PHE A C 1
ATOM 820 O O . PHE A 1 102 ? 4.588 7.480 -3.801 1.00 75.50 102 PHE A O 1
ATOM 827 N N . VAL A 1 103 ? 6.329 7.873 -5.146 1.00 71.62 103 VAL A N 1
ATOM 828 C CA . VAL A 1 103 ? 5.546 7.676 -6.368 1.00 71.62 103 VAL A CA 1
ATOM 829 C C . VAL A 1 103 ? 5.040 6.239 -6.482 1.00 71.62 103 VAL A C 1
ATOM 831 O O . VAL A 1 103 ? 3.903 6.022 -6.882 1.00 71.62 103 VAL A O 1
ATOM 834 N N . ALA A 1 104 ? 5.799 5.248 -6.016 1.00 74.06 104 ALA A N 1
ATOM 835 C CA . ALA A 1 104 ? 5.296 3.880 -5.929 1.00 74.06 104 ALA A CA 1
ATOM 836 C C . ALA A 1 104 ? 4.135 3.736 -4.926 1.00 74.06 104 ALA A C 1
ATOM 838 O O . ALA A 1 104 ? 3.205 2.960 -5.154 1.00 74.06 104 ALA A O 1
ATOM 839 N N . LEU A 1 105 ? 4.153 4.512 -3.837 1.00 78.12 105 LEU A N 1
ATOM 840 C CA . LEU A 1 105 ? 3.042 4.569 -2.888 1.00 78.12 105 LEU A CA 1
ATOM 841 C C . LEU A 1 105 ? 1.814 5.246 -3.505 1.00 78.12 105 LEU A C 1
ATOM 843 O O . LEU A 1 105 ? 0.715 4.711 -3.393 1.00 78.12 105 LEU A O 1
ATOM 847 N N . ALA A 1 106 ? 1.997 6.381 -4.179 1.00 76.00 106 ALA A N 1
ATOM 848 C CA . ALA A 1 106 ? 0.932 7.102 -4.870 1.00 76.00 106 ALA A CA 1
ATOM 849 C C . ALA A 1 106 ? 0.210 6.200 -5.882 1.00 76.00 106 ALA A C 1
ATOM 851 O O . ALA A 1 106 ? -1.017 6.160 -5.934 1.00 76.00 106 ALA A O 1
ATOM 852 N N . VAL A 1 107 ? 0.970 5.388 -6.612 1.00 73.88 107 VAL A N 1
ATOM 853 C CA . VAL A 1 107 ? 0.428 4.386 -7.531 1.00 73.88 107 VAL A CA 1
ATOM 854 C C . VAL A 1 107 ? -0.398 3.329 -6.802 1.00 73.88 107 VAL A C 1
ATOM 856 O O . VAL A 1 107 ? -1.533 3.066 -7.197 1.00 73.88 107 VAL A O 1
ATOM 859 N N . ALA A 1 108 ? 0.122 2.743 -5.722 1.00 79.50 108 ALA A N 1
ATOM 860 C CA . ALA A 1 108 ? -0.626 1.758 -4.941 1.00 79.50 108 ALA A CA 1
ATOM 861 C C . ALA A 1 108 ? -1.927 2.352 -4.357 1.00 79.50 108 ALA A C 1
ATOM 863 O O . ALA A 1 108 ? -2.968 1.690 -4.335 1.00 79.50 108 ALA A O 1
ATOM 864 N N . VAL A 1 109 ? -1.897 3.626 -3.953 1.00 81.44 109 VAL A N 1
ATOM 865 C CA . VAL A 1 109 ? -3.072 4.389 -3.505 1.00 81.44 109 VAL A CA 1
ATOM 866 C C . VAL A 1 109 ? -4.100 4.522 -4.629 1.00 81.44 109 VAL A C 1
ATOM 868 O O . VAL A 1 109 ? -5.248 4.135 -4.440 1.00 81.44 109 VAL A O 1
ATOM 871 N N . ILE A 1 110 ? -3.698 4.977 -5.816 1.00 78.00 110 ILE A N 1
ATOM 872 C CA . ILE A 1 110 ? -4.609 5.134 -6.961 1.00 78.00 110 ILE A CA 1
ATOM 873 C C . ILE A 1 110 ? -5.215 3.786 -7.380 1.00 78.00 110 ILE A C 1
ATOM 875 O O . ILE A 1 110 ? -6.415 3.700 -7.635 1.00 78.00 110 ILE A O 1
ATOM 879 N N . ILE A 1 111 ? -4.412 2.717 -7.413 1.00 80.06 111 ILE A N 1
ATOM 880 C CA . ILE A 1 111 ? -4.868 1.360 -7.756 1.00 80.06 111 ILE A CA 1
ATOM 881 C C . ILE A 1 111 ? -5.879 0.839 -6.727 1.00 80.06 111 ILE A C 1
ATOM 883 O O . ILE A 1 111 ? -6.874 0.218 -7.095 1.00 80.06 111 ILE A O 1
ATOM 887 N N . SER A 1 112 ? -5.666 1.126 -5.443 1.00 80.69 112 SER A N 1
ATOM 888 C CA . SER A 1 112 ? -6.644 0.812 -4.394 1.00 80.69 112 SER A CA 1
ATOM 889 C C . SER A 1 112 ? -7.867 1.732 -4.402 1.00 80.69 112 SER A C 1
ATOM 891 O O . SER A 1 112 ? -8.767 1.532 -3.597 1.00 80.69 112 SER A O 1
ATOM 893 N N . GLY A 1 113 ? -7.947 2.703 -5.320 1.00 81.19 113 GLY A N 1
ATOM 894 C CA . GLY A 1 113 ? -9.048 3.658 -5.440 1.00 81.19 113 GLY A CA 1
ATOM 895 C C . GLY A 1 113 ? -9.048 4.747 -4.375 1.00 81.19 113 GLY A C 1
ATOM 896 O O . GLY A 1 113 ? -10.110 5.294 -4.088 1.00 81.19 113 GLY A O 1
ATOM 897 N N . GLY A 1 114 ? -7.894 5.001 -3.761 1.00 82.81 114 GLY A N 1
ATOM 898 C CA . GLY A 1 114 ? -7.688 6.096 -2.829 1.00 82.81 114 GLY A CA 1
ATOM 899 C C . GLY A 1 114 ? -7.363 7.415 -3.523 1.00 82.81 114 GLY A C 1
ATOM 900 O O . GLY A 1 114 ? -7.088 7.478 -4.721 1.00 82.81 114 GLY A O 1
ATOM 901 N N . GLU A 1 115 ? -7.364 8.475 -2.727 1.00 80.44 115 GLU A N 1
ATOM 902 C CA . GLU A 1 115 ? -7.131 9.847 -3.156 1.00 80.44 115 GLU A CA 1
ATOM 903 C C . GLU A 1 115 ? -5.876 10.417 -2.487 1.00 80.44 115 GLU A C 1
ATOM 905 O O . GLU A 1 115 ? -5.642 10.253 -1.282 1.00 80.44 115 GLU A O 1
ATOM 910 N N . LEU A 1 116 ? -5.085 11.141 -3.277 1.00 74.75 116 LEU A N 1
ATOM 911 C CA . LEU A 1 116 ? -3.967 11.947 -2.799 1.00 74.75 116 LEU A CA 1
ATOM 912 C C . LEU A 1 116 ? -4.495 13.346 -2.473 1.00 74.75 116 LEU A C 1
ATOM 914 O O . LEU A 1 116 ? -5.083 14.001 -3.333 1.00 74.75 116 LEU A O 1
ATOM 918 N N . LYS A 1 117 ? -4.294 13.830 -1.244 1.00 70.06 117 LYS A N 1
ATOM 919 C CA . LYS A 1 117 ? -4.638 15.217 -0.902 1.00 70.06 117 LYS A CA 1
ATOM 920 C C . LYS A 1 117 ? -3.440 16.126 -1.168 1.00 70.06 117 LYS A C 1
ATOM 922 O O . LYS A 1 117 ? -2.341 15.844 -0.702 1.00 70.06 117 LYS A O 1
ATOM 927 N N . ALA A 1 118 ? -3.662 17.241 -1.869 1.00 47.81 118 ALA A N 1
ATOM 928 C CA . ALA A 1 118 ? -2.658 18.291 -2.033 1.00 47.81 118 ALA A CA 1
ATOM 929 C C . ALA A 1 118 ? -2.373 18.945 -0.667 1.00 47.81 118 ALA A C 1
ATOM 931 O O . ALA A 1 118 ? -3.210 19.659 -0.117 1.00 47.81 118 ALA A O 1
ATOM 932 N N . GLY A 1 119 ? -1.221 18.632 -0.078 1.00 57.44 119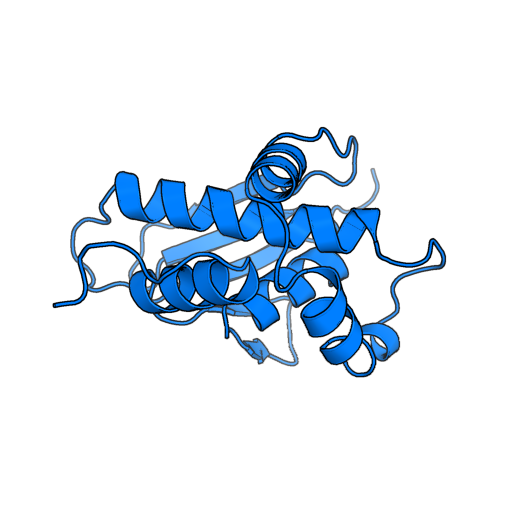 GLY A N 1
ATOM 933 C CA . GLY A 1 119 ? -0.872 18.969 1.303 1.00 57.44 119 GLY A CA 1
ATOM 934 C C . GLY A 1 119 ? 0.176 17.993 1.851 1.00 57.44 119 GLY A C 1
ATOM 935 O O . GLY A 1 119 ? 0.691 17.190 1.074 1.00 57.44 119 GLY A O 1
ATOM 936 N N . PRO A 1 120 ? 0.533 18.038 3.153 1.00 55.78 120 PRO A N 1
ATOM 937 C CA . PRO A 1 120 ? 1.498 17.090 3.719 1.00 55.78 120 PRO A CA 1
ATOM 938 C C . PRO A 1 120 ? 1.059 15.671 3.367 1.00 55.78 120 PRO A C 1
ATOM 940 O O . PRO A 1 120 ? -0.126 15.403 3.520 1.00 55.78 120 PRO A O 1
ATOM 943 N N . LEU A 1 121 ? 2.000 14.845 2.891 1.00 71.31 121 LEU A N 1
ATOM 944 C CA . LEU A 1 121 ? 1.930 13.464 2.374 1.00 71.31 121 LEU A CA 1
ATOM 945 C C . LEU A 1 121 ? 0.866 12.541 3.020 1.00 71.31 121 LEU A C 1
ATOM 947 O O . LEU A 1 121 ? 1.186 11.514 3.616 1.00 71.31 121 LEU A O 1
ATOM 951 N N . LYS A 1 122 ? -0.406 12.921 2.909 1.00 79.00 122 LYS A N 1
ATOM 952 C CA . LYS A 1 122 ? -1.579 12.297 3.513 1.00 79.00 122 LYS A CA 1
ATOM 953 C C . LYS A 1 122 ? -2.441 11.770 2.393 1.00 79.00 122 LYS A C 1
ATOM 955 O O . LYS A 1 122 ? -2.885 12.519 1.520 1.00 79.00 122 LYS A O 1
ATOM 960 N N . VAL A 1 123 ? -2.707 10.480 2.448 1.00 82.69 123 VAL A N 1
ATOM 961 C CA . VAL A 1 123 ? -3.500 9.788 1.441 1.00 82.69 123 VAL A CA 1
ATOM 962 C C . VAL A 1 123 ? -4.684 9.133 2.126 1.00 82.69 123 VAL A C 1
ATOM 964 O O . VAL A 1 123 ? -4.564 8.594 3.230 1.00 82.69 123 VAL A O 1
ATOM 967 N N . LYS A 1 124 ? -5.844 9.213 1.482 1.00 85.62 124 LYS A N 1
ATOM 968 C CA . LYS A 1 124 ? -7.059 8.575 1.976 1.00 85.62 124 LYS A CA 1
ATOM 969 C C . LYS A 1 124 ? -7.354 7.371 1.103 1.00 85.62 124 LYS A C 1
ATOM 971 O O . LYS A 1 124 ? -7.542 7.519 -0.098 1.00 85.62 124 LYS A O 1
ATOM 976 N N . LEU A 1 125 ? -7.393 6.193 1.704 1.00 86.62 125 LEU A N 1
ATOM 977 C CA . LEU A 1 125 ? -7.852 4.982 1.042 1.00 86.62 125 LEU A CA 1
ATOM 978 C C . LEU A 1 125 ? -9.360 4.813 1.237 1.00 86.62 125 LEU A C 1
ATOM 980 O O . LEU A 1 125 ? -9.914 5.331 2.215 1.00 86.62 125 LEU A O 1
ATOM 984 N N . PRO A 1 126 ? -10.037 4.095 0.325 1.00 86.31 126 PRO A N 1
ATOM 985 C CA . PRO A 1 126 ? -11.405 3.667 0.574 1.00 86.31 126 PRO A CA 1
ATOM 986 C C . PRO A 1 126 ? -11.464 2.730 1.793 1.00 86.31 126 PRO A C 1
ATOM 988 O O . PRO A 1 126 ? -10.421 2.281 2.287 1.00 86.31 126 PRO A O 1
ATOM 991 N N . PRO A 1 127 ? -12.676 2.410 2.280 1.00 89.81 127 PRO A N 1
ATOM 992 C CA . PRO A 1 127 ? -12.865 1.391 3.303 1.00 89.81 127 PRO A CA 1
ATOM 993 C C . PRO A 1 127 ? -12.085 0.110 2.992 1.00 89.81 127 PRO A C 1
ATOM 995 O O . PRO A 1 127 ? -11.982 -0.292 1.833 1.00 89.81 127 PRO A O 1
ATOM 998 N N . LEU A 1 128 ? -11.552 -0.545 4.028 1.00 87.81 128 LEU A N 1
ATOM 999 C CA . LEU A 1 128 ? -10.614 -1.668 3.877 1.00 87.81 128 LEU A CA 1
ATOM 1000 C C . LEU A 1 128 ? -11.091 -2.745 2.880 1.00 87.81 128 LEU A C 1
ATOM 1002 O O . LEU A 1 128 ? -10.316 -3.166 2.023 1.00 87.81 128 LEU A O 1
ATOM 1006 N N . GLY A 1 129 ? -12.359 -3.164 2.971 1.00 87.19 129 GLY A N 1
ATOM 1007 C CA . GLY A 1 129 ? -12.951 -4.152 2.058 1.00 87.19 129 GLY A CA 1
ATOM 1008 C C . GLY A 1 129 ? -12.972 -3.678 0.601 1.00 87.19 129 GLY A C 1
ATOM 1009 O O . GLY A 1 129 ? -12.471 -4.370 -0.283 1.00 87.19 129 GLY A O 1
ATOM 1010 N N . GLU A 1 130 ? -13.435 -2.448 0.364 1.00 88.88 130 GLU A N 1
ATOM 1011 C CA . GLU A 1 130 ? -13.463 -1.836 -0.969 1.00 88.88 130 GLU A CA 1
ATOM 1012 C C . GLU A 1 130 ? -12.047 -1.680 -1.552 1.00 88.88 130 GLU A C 1
ATOM 1014 O O . GLU A 1 130 ? -11.813 -1.975 -2.726 1.00 88.88 130 GLU A O 1
ATOM 1019 N N . GLY A 1 131 ? -11.075 -1.277 -0.727 1.00 87.56 131 GLY A N 1
ATOM 1020 C CA . GLY A 1 131 ? -9.672 -1.181 -1.130 1.00 87.56 131 GLY A CA 1
ATOM 1021 C C . GLY A 1 131 ? -9.090 -2.530 -1.557 1.00 87.56 131 GLY A C 1
ATOM 1022 O O . GLY A 1 131 ? -8.401 -2.611 -2.576 1.00 87.56 131 GLY A O 1
ATOM 1023 N N . ILE A 1 132 ? -9.407 -3.607 -0.827 1.00 89.25 132 ILE A N 1
ATOM 1024 C CA . ILE A 1 132 ? -9.030 -4.978 -1.202 1.00 89.25 132 ILE A CA 1
ATOM 1025 C C . ILE A 1 132 ? -9.681 -5.368 -2.531 1.00 89.25 132 ILE A C 1
ATOM 1027 O O . ILE A 1 132 ? -8.985 -5.881 -3.408 1.00 89.25 132 ILE A O 1
ATOM 1031 N N . ALA A 1 133 ? -10.980 -5.117 -2.708 1.00 87.94 133 ALA A N 1
ATOM 1032 C CA . ALA A 1 133 ? -11.695 -5.453 -3.936 1.00 87.94 133 ALA A CA 1
ATOM 1033 C C . ALA A 1 133 ? -11.074 -4.764 -5.164 1.00 87.94 133 ALA A C 1
ATOM 1035 O O . ALA A 1 133 ? -10.762 -5.434 -6.152 1.00 87.94 133 ALA A O 1
ATOM 1036 N N . LYS A 1 134 ? -10.788 -3.457 -5.071 1.00 86.25 134 LYS A N 1
ATOM 1037 C CA . LYS A 1 134 ? -10.139 -2.687 -6.146 1.00 86.25 134 LYS A CA 1
ATOM 1038 C C . LYS A 1 134 ? -8.719 -3.167 -6.437 1.00 86.25 134 LYS A C 1
ATOM 1040 O O . LYS A 1 134 ? -8.374 -3.374 -7.599 1.00 86.25 134 LYS A O 1
ATOM 1045 N N . LEU A 1 135 ? -7.915 -3.423 -5.401 1.00 87.12 135 LEU A N 1
ATOM 1046 C CA . LEU A 1 135 ? -6.572 -3.987 -5.564 1.00 87.12 135 LEU A CA 1
ATOM 1047 C C . LEU A 1 135 ? -6.614 -5.358 -6.247 1.00 87.12 135 LEU A C 1
ATOM 1049 O O . LEU A 1 135 ? -5.818 -5.624 -7.142 1.00 87.12 135 LEU A O 1
ATOM 1053 N N . ARG A 1 136 ? -7.546 -6.233 -5.854 1.00 85.06 136 ARG A N 1
ATOM 1054 C CA . ARG A 1 136 ? -7.713 -7.553 -6.474 1.00 85.06 136 ARG A CA 1
ATOM 1055 C C . ARG A 1 136 ? -8.090 -7.425 -7.940 1.00 85.06 136 ARG A C 1
ATOM 1057 O O . ARG A 1 136 ? -7.417 -8.028 -8.771 1.00 85.06 136 ARG A O 1
ATOM 1064 N N . GLN A 1 137 ? -9.092 -6.605 -8.248 1.00 83.00 137 GLN A N 1
ATOM 1065 C CA . GLN A 1 137 ? -9.529 -6.354 -9.617 1.00 83.00 137 GLN A CA 1
ATOM 1066 C C . GLN A 1 137 ? -8.373 -5.841 -10.481 1.00 83.00 137 GLN A C 1
ATOM 1068 O O . GLN A 1 137 ? -8.117 -6.393 -11.547 1.00 83.00 137 GLN A O 1
ATOM 1073 N N . ALA A 1 138 ? -7.639 -4.839 -9.996 1.00 79.19 138 ALA A N 1
ATOM 1074 C CA . ALA A 1 138 ? -6.514 -4.252 -10.714 1.00 79.19 138 ALA A CA 1
ATOM 1075 C C . ALA A 1 138 ? -5.304 -5.187 -10.846 1.00 79.19 138 ALA A C 1
ATOM 1077 O O . ALA A 1 138 ? -4.438 -4.952 -11.678 1.00 79.19 138 ALA A O 1
ATOM 1078 N N . LEU A 1 139 ? -5.236 -6.245 -10.040 1.00 78.31 139 LEU A N 1
ATOM 1079 C CA . LEU A 1 139 ? -4.245 -7.310 -10.152 1.00 78.31 139 LEU A CA 1
ATOM 1080 C C . LEU A 1 139 ? -4.811 -8.542 -10.885 1.00 78.31 139 LEU A C 1
ATOM 1082 O O . LEU A 1 139 ? -4.260 -9.628 -10.765 1.00 78.31 139 LEU A O 1
ATOM 1086 N N . GLY A 1 140 ? -5.927 -8.420 -11.615 1.00 75.25 140 GLY A N 1
ATOM 1087 C CA . GLY A 1 140 ? -6.508 -9.525 -12.388 1.00 75.25 140 GLY A CA 1
ATOM 1088 C C . GLY A 1 140 ? -7.106 -10.659 -11.544 1.00 75.25 140 GLY A C 1
ATOM 1089 O O . GLY A 1 140 ? -7.299 -11.770 -12.040 1.00 75.25 140 GLY A O 1
ATOM 1090 N N . ARG A 1 141 ? -7.401 -10.413 -10.262 1.00 73.31 141 ARG A N 1
ATOM 1091 C CA . ARG A 1 141 ? -8.044 -11.371 -9.352 1.00 73.31 141 ARG A CA 1
ATOM 1092 C C . ARG A 1 141 ? -9.533 -11.035 -9.205 1.00 73.31 141 ARG A C 1
ATOM 1094 O O . ARG A 1 141 ? -9.883 -9.859 -9.131 1.00 73.31 141 ARG A O 1
ATOM 1101 N N . PRO A 1 142 ? -10.422 -12.038 -9.083 1.00 66.38 142 PRO A N 1
ATOM 1102 C CA . PRO A 1 142 ? -11.822 -11.777 -8.748 1.00 66.38 142 PRO A CA 1
ATOM 1103 C C . PRO A 1 142 ? -11.911 -11.094 -7.374 1.00 66.38 142 PRO A C 1
ATOM 1105 O O . PRO A 1 142 ? -11.029 -11.359 -6.550 1.00 66.38 142 PRO A O 1
ATOM 1108 N N . PRO A 1 143 ? -12.940 -10.281 -7.073 1.00 62.69 143 PRO A N 1
ATOM 1109 C CA . PRO A 1 143 ? -13.194 -9.803 -5.709 1.00 62.69 143 PRO A CA 1
ATOM 1110 C C . PRO A 1 143 ? -13.258 -10.996 -4.733 1.00 62.69 143 PRO A C 1
ATOM 1112 O O . PRO A 1 143 ? -13.498 -12.137 -5.138 1.00 62.69 143 PRO A O 1
ATOM 1115 N N . GLY A 1 144 ? -12.861 -10.794 -3.475 1.00 60.38 144 GLY A N 1
ATOM 1116 C CA . GLY A 1 144 ? -12.748 -11.887 -2.501 1.00 60.38 144 GLY A CA 1
ATOM 1117 C C . GLY A 1 144 ? -14.066 -12.658 -2.362 1.00 60.38 144 GLY A C 1
ATOM 1118 O O . GLY A 1 144 ? -15.135 -12.068 -2.439 1.00 60.38 144 GLY A O 1
ATOM 1119 N N . ARG A 1 145 ? -14.010 -13.984 -2.161 1.00 49.59 145 ARG A N 1
ATOM 1120 C CA . ARG A 1 145 ? -15.215 -14.760 -1.817 1.00 49.59 145 ARG A CA 1
ATOM 1121 C C . ARG A 1 145 ? -15.679 -14.315 -0.428 1.00 49.59 145 ARG A C 1
ATOM 1123 O O . ARG A 1 145 ? -15.038 -14.674 0.558 1.00 49.59 145 ARG A O 1
ATOM 1130 N N . GLY A 1 146 ? -16.736 -13.515 -0.383 1.00 50.12 146 GLY A N 1
ATOM 1131 C CA . GLY A 1 146 ? -17.269 -12.898 0.833 1.00 50.12 146 GLY A CA 1
ATOM 1132 C C . GLY A 1 146 ? -18.156 -11.674 0.588 1.00 50.12 146 GLY A C 1
ATOM 1133 O O . GLY A 1 146 ? -18.726 -11.169 1.546 1.00 50.12 146 GLY A O 1
ATOM 1134 N N . GLU A 1 147 ? -18.283 -11.213 -0.657 1.00 46.72 147 GLU A N 1
ATOM 1135 C CA . GLU A 1 147 ? -19.269 -10.210 -1.075 1.00 46.72 147 GLU A CA 1
ATOM 1136 C C . GLU A 1 147 ? -20.380 -10.900 -1.882 1.00 46.72 147 GLU A C 1
ATOM 1138 O O . GLU A 1 147 ? -20.391 -10.833 -3.106 1.00 46.72 147 GLU A O 1
ATOM 1143 N N . ASP A 1 148 ? -21.238 -11.632 -1.168 1.00 38.97 148 ASP A N 1
ATOM 1144 C CA . ASP A 1 148 ? -22.628 -11.980 -1.509 1.00 38.97 148 ASP A CA 1
ATOM 1145 C C . ASP A 1 148 ? -23.413 -12.078 -0.188 1.00 38.97 148 ASP A C 1
ATOM 1147 O O . ASP A 1 148 ? -22.899 -12.743 0.747 1.00 38.97 148 ASP A O 1
#

Sequence (148 aa):
MKNEERFEVIIETDGGGIDVRLLNEFFYNFRAAYAAAILHAPGSVMTPQFEYENTDWLRSNVNGSDWKQIAHFARIDLGEGNLKIVDIRRENPLTIIFSGVFVALAVAVIISGGELKAGPLKVKLPPLGEGIAKLRQALGRPPGRGED

Organism: NCBI:txid3115848

Radius of gyration: 14.62 Å; chains: 1; bounding box: 44×35×35 Å